Protein 5ZYS (pdb70)

Organism: Mus musculus (NCBI:txid10090)

Radius of gyration: 12.2 Å; Cα contacts (8 Å, |Δi|>4): 228; chains: 2; bounding box: 29×35×31 Å

Sequence (100 aa):
DYQEQDIFLWRKETGFGFRILGGNEPGEPIYIGHIVPLGAADTDGRLRSGDELICVDGTPVIGKSHQLVVQLMQQAAKQGHVNLTVRRKVLPFELRGHLV

Foldseek 3Di:
DKDKDKDKWFADPVGQFWDWDWQADFQIFIFTADGHPPGGCVVSPDHDGGWTWQDKPRRGQRRHHPVVVVVSSVVCVVVGMIITMTIDDD/DPVVPPDDDD

Structure (mmCIF, N/CA/C/O backbone):
data_5ZYS
#
_entry.id   5ZYS
#
_cell.length_a   93.731
_cell.length_b   93.731
_cell.length_c   93.731
_cell.angle_alpha   90.000
_cell.angle_beta   90.000
_cell.angle_gamma   90.000
#
_symmetry.space_group_name_H-M   'I 2 3'
#
loop_
_entity.id
_entity.type
_entity.pdbx_description
1 polymer 'Membrane-associated guanylate kinase, WW and PDZ domain-containing protein 1'
2 polymer Nephrin
3 water water
#
loop_
_atom_site.group_PDB
_atom_site.id
_atom_site.type_symbol
_atom_site.label_atom_id
_atom_site.label_alt_id
_atom_site.label_comp_id
_atom_site.label_asym_id
_atom_site.label_entity_id
_atom_site.label_seq_id
_atom_site.pdbx_PDB_ins_code
_atom_site.Cartn_x
_atom_site.Cartn_y
_atom_site.Cartn_z
_atom_site.occupancy
_atom_site.B_iso_or_equiv
_atom_site.auth_seq_id
_atom_site.auth_comp_id
_atom_site.auth_asym_id
_atom_site.auth_atom_id
_atom_site.pdbx_PDB_model_num
ATOM 1 N N . ASP A 1 7 ? -29.959 18.863 -32.675 1.00 29.36 828 ASP A N 1
ATOM 2 C CA . ASP A 1 7 ? -29.502 18.916 -31.291 1.00 31.08 828 ASP A CA 1
ATOM 3 C C . ASP A 1 7 ? -28.870 17.599 -30.854 1.00 28.46 828 ASP A C 1
ATOM 4 O O . ASP A 1 7 ? -28.619 17.382 -29.669 1.00 33.26 828 ASP A O 1
ATOM 9 N N . TYR A 1 8 ? -28.602 16.724 -31.815 1.00 27.61 829 TYR A N 1
ATOM 10 C CA . TYR A 1 8 ? -28.187 15.369 -31.483 1.00 20.24 829 TYR A CA 1
ATOM 11 C C . TYR A 1 8 ? -26.866 14.967 -32.115 1.00 18.64 829 TYR A C 1
ATOM 12 O O . TYR A 1 8 ? -26.431 15.554 -33.102 1.00 23.00 829 TYR A O 1
ATOM 21 N N . GLN A 1 9 ? -26.255 13.946 -31.529 1.00 20.53 830 GLN A N 1
ATOM 22 C CA . GLN A 1 9 ? -25.173 13.205 -32.160 1.00 22.54 830 GLN A CA 1
ATOM 23 C C . GLN A 1 9 ? -25.730 11.866 -32.620 1.00 25.07 830 GLN A C 1
ATOM 24 O O . GLN A 1 9 ? -26.507 11.247 -31.904 1.00 26.43 830 GLN A O 1
ATOM 26 N N . GLU A 1 10 ? -25.329 11.410 -33.801 1.00 14.67 831 GLU A N 1
ATOM 27 C CA . GLU A 1 10 ? -25.790 10.117 -34.294 1.00 13.35 831 GLU A CA 1
ATOM 28 C C . GLU A 1 10 ? -24.679 9.068 -34.224 1.00 19.41 831 GLU A C 1
ATOM 29 O O . GLU A 1 10 ? -23.517 9.374 -34.479 1.00 21.60 831 GLU A O 1
ATOM 35 N N . GLN A 1 11 ? -25.028 7.834 -33.871 1.00 16.12 832 GLN A N 1
ATOM 36 C CA . GLN A 1 11 ? -24.041 6.763 -33.813 1.00 16.88 832 GLN A CA 1
ATOM 37 C C . GLN A 1 11 ? -24.579 5.505 -34.476 1.00 21.42 832 GLN A C 1
ATOM 38 O O . GLN A 1 11 ? -25.758 5.187 -34.332 1.00 19.87 832 GLN A O 1
ATOM 44 N N . ASP A 1 12 ? -23.720 4.799 -35.213 1.00 17.09 833 ASP A N 1
ATOM 45 C CA . ASP A 1 12 ? -24.082 3.510 -35.794 1.00 16.57 833 ASP A CA 1
ATOM 46 C C . ASP A 1 12 ? -23.347 2.424 -35.026 1.00 26.64 833 ASP A C 1
ATOM 47 O O . ASP A 1 12 ? -22.121 2.359 -35.050 1.00 27.40 833 ASP A O 1
ATOM 52 N N . ILE A 1 13 ? -24.110 1.572 -34.354 1.00 14.23 834 ILE A N 1
ATOM 53 C CA . ILE A 1 13 ? -23.559 0.587 -33.436 1.00 12.24 834 ILE A CA 1
ATOM 54 C C . ILE A 1 13 ? -23.844 -0.823 -33.925 1.00 17.20 834 ILE A C 1
ATOM 55 O O . ILE A 1 13 ? -24.977 -1.156 -34.265 1.00 21.70 834 ILE A O 1
ATOM 60 N N . PHE A 1 14 ? -22.805 -1.646 -33.979 1.00 15.87 835 PHE A N 1
ATOM 61 C CA . PHE A 1 14 ? -22.963 -3.048 -34.336 1.00 21.11 835 PHE A CA 1
ATOM 62 C C . PHE A 1 14 ? -22.770 -3.891 -33.090 1.00 15.95 835 PHE A C 1
ATOM 63 O O . PHE A 1 14 ? -21.817 -3.674 -32.348 1.00 15.73 835 PHE A O 1
ATOM 71 N N . LEU A 1 15 ? -23.657 -4.858 -32.877 1.00 15.60 836 LEU A N 1
ATOM 72 C CA . LEU A 1 15 ? -23.538 -5.785 -31.753 1.00 17.33 836 LEU A CA 1
ATOM 73 C C . LEU A 1 15 ? -23.667 -7.233 -32.199 1.00 12.90 836 LEU A C 1
ATOM 74 O O . LEU A 1 15 ? -24.582 -7.564 -32.951 1.00 15.92 836 LEU A O 1
ATOM 79 N N . TRP A 1 16 ? -22.770 -8.096 -31.725 1.00 15.27 837 TRP A N 1
ATOM 80 C CA . TRP A 1 16 ? -23.004 -9.535 -31.805 1.00 14.22 837 TRP A CA 1
ATOM 81 C C . TRP A 1 16 ? -23.996 -9.921 -30.717 1.00 15.51 837 TRP A C 1
ATOM 82 O O . TRP A 1 16 ? -23.887 -9.440 -29.595 1.00 18.13 837 TRP A O 1
ATOM 93 N N . ARG A 1 17 ? -24.946 -10.789 -31.038 1.00 15.70 838 ARG A N 1
ATOM 94 C CA . ARG A 1 17 ? -25.874 -11.282 -30.025 1.00 16.02 838 ARG A CA 1
ATOM 95 C C . ARG A 1 17 ? -25.153 -12.231 -29.075 1.00 34.27 838 ARG A C 1
ATOM 96 O O . ARG A 1 17 ? -24.269 -12.979 -29.492 1.00 24.33 838 ARG A O 1
ATOM 104 N N . LYS A 1 18 ? -25.515 -12.184 -27.797 1.00 21.53 839 LYS A N 1
ATOM 105 C CA . LYS A 1 18 ? -25.078 -13.204 -26.848 1.00 23.65 839 LYS A CA 1
ATOM 106 C C . LYS A 1 18 ? -26.218 -14.201 -26.672 1.00 21.82 839 LYS A C 1
ATOM 107 O O . LYS A 1 18 ? -27.307 -13.993 -27.198 1.00 27.47 839 LYS A O 1
ATOM 113 N N . GLU A 1 19 ? -25.978 -15.287 -25.943 1.00 27.23 840 GLU A N 1
ATOM 114 C CA . GLU A 1 19 ? -27.032 -16.272 -25.706 1.00 27.68 840 GLU A CA 1
ATOM 115 C C . GLU A 1 19 ? -28.244 -15.628 -25.031 1.00 27.47 840 GLU A C 1
ATOM 116 O O . GLU A 1 19 ? -29.377 -16.078 -25.191 1.00 32.22 840 GLU A O 1
ATOM 122 N N . THR A 1 20 ? -27.988 -14.556 -24.293 1.00 24.14 841 THR A N 1
ATOM 123 C CA . THR A 1 20 ? -29.024 -13.871 -23.535 1.00 24.88 841 THR A CA 1
ATOM 124 C C . THR A 1 20 ? -29.632 -12.681 -24.285 1.00 48.94 841 THR A C 1
ATOM 125 O O . THR A 1 20 ? -30.449 -11.952 -23.727 1.00 33.58 841 THR A O 1
ATOM 129 N N . GLY A 1 21 ? -29.224 -12.476 -25.536 1.00 23.01 842 GLY A N 1
ATOM 130 C CA . GLY A 1 21 ? -29.737 -11.366 -26.330 1.00 27.06 842 GLY A CA 1
ATOM 131 C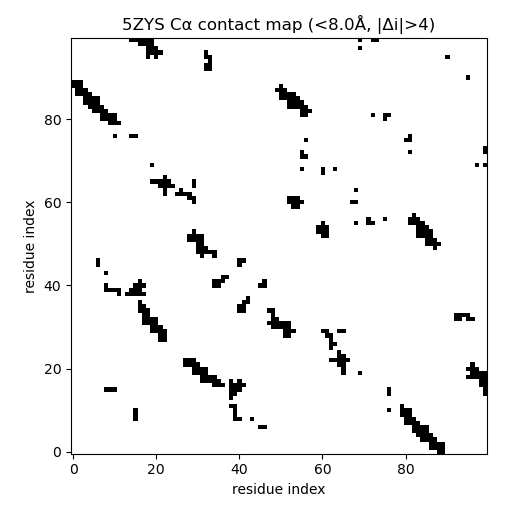 C . GLY A 1 21 ? -28.722 -10.248 -26.503 1.00 25.19 842 GLY A C 1
ATOM 132 O O . GLY A 1 21 ? -27.522 -10.475 -26.373 1.00 27.26 842 GLY A O 1
ATOM 133 N N . PHE A 1 22 ? -29.202 -9.037 -26.788 1.00 14.87 843 PHE A N 1
ATOM 134 C CA . PHE A 1 22 ? -28.313 -7.895 -26.991 1.00 15.86 843 PHE A CA 1
ATOM 135 C C . PHE A 1 22 ? -28.102 -7.047 -25.734 1.00 15.69 843 PHE A C 1
ATOM 136 O O . PHE A 1 22 ? -27.213 -6.203 -25.699 1.00 17.55 843 PHE A O 1
ATOM 144 N N . GLY A 1 23 ? -28.917 -7.256 -24.704 1.00 16.78 844 GLY A N 1
A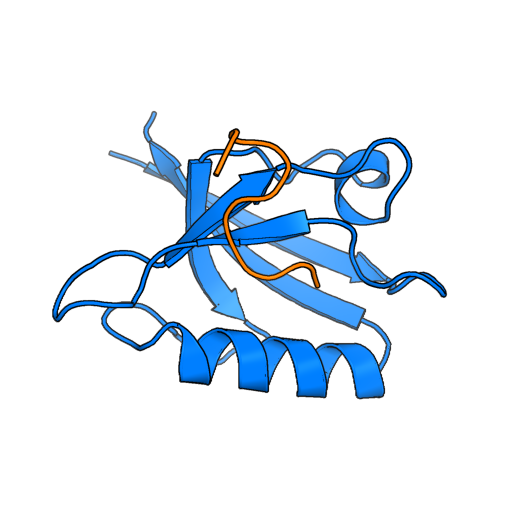TOM 145 C CA . GLY A 1 23 ? -28.625 -6.653 -23.414 1.00 16.99 844 GLY A CA 1
ATOM 146 C C . GLY A 1 23 ? -29.127 -5.237 -23.190 1.00 15.22 844 GLY A C 1
ATOM 147 O O . GLY A 1 23 ? -28.476 -4.434 -22.516 1.00 17.04 844 GLY A O 1
ATOM 148 N N . PHE A 1 24 ? -30.285 -4.909 -23.748 1.00 17.07 845 PHE A N 1
ATOM 149 C CA . PHE A 1 24 ? -30.882 -3.616 -23.437 1.00 14.97 845 PHE A CA 1
ATOM 150 C C . PHE A 1 24 ? -32.393 -3.656 -23.595 1.00 15.34 845 PHE A C 1
ATOM 151 O O . PHE A 1 24 ? -32.941 -4.512 -24.291 1.00 14.89 845 PHE A O 1
ATOM 159 N N . ARG A 1 25 ? -33.062 -2.725 -22.926 1.00 13.97 846 ARG A N 1
ATOM 160 C CA . ARG A 1 25 ? -34.509 -2.639 -23.008 1.00 13.44 846 ARG A CA 1
ATOM 161 C C . ARG A 1 25 ? -34.924 -1.510 -23.943 1.00 14.71 846 ARG A C 1
ATOM 162 O O . ARG A 1 25 ? -34.247 -0.483 -24.037 1.00 15.20 846 ARG A O 1
ATOM 170 N N . ILE A 1 26 ? -36.030 -1.720 -24.650 1.00 13.43 847 ILE A N 1
ATOM 171 C CA . ILE A 1 26 ? -36.529 -0.728 -25.594 1.00 12.76 847 ILE A CA 1
ATOM 172 C C . ILE A 1 26 ? -37.851 -0.152 -25.121 1.00 15.55 847 ILE A C 1
ATOM 173 O O . ILE A 1 26 ? -38.782 -0.892 -24.778 1.00 16.43 847 ILE A O 1
ATOM 178 N N . LEU A 1 27 ? -37.911 1.175 -25.109 1.00 14.96 848 LEU A N 1
ATOM 179 C CA . LEU A 1 27 ? -39.055 1.933 -24.630 1.00 16.88 848 LEU A CA 1
ATOM 180 C C . LEU A 1 27 ? -39.635 2.785 -25.747 1.00 11.96 848 LEU A C 1
ATOM 181 O O . LEU A 1 27 ? -38.953 3.072 -26.732 1.00 12.93 848 LEU A O 1
ATOM 186 N N . GLY A 1 28 ? -40.893 3.186 -25.595 1.00 11.79 849 GLY A N 1
ATOM 187 C CA . GLY A 1 28 ? -41.468 4.207 -26.456 1.00 10.82 849 GLY A CA 1
ATOM 188 C C . GLY A 1 28 ? -42.117 3.677 -27.717 1.00 13.69 849 GLY A C 1
ATOM 189 O O . GLY A 1 28 ? -42.295 2.473 -27.876 1.00 14.37 849 GLY A O 1
ATOM 190 N N . GLY A 1 29 ? -42.472 4.586 -28.619 1.00 10.72 850 GLY A N 1
ATOM 191 C CA . GLY A 1 29 ? -43.180 4.217 -29.834 1.00 13.24 850 GLY A CA 1
ATOM 192 C C . GLY A 1 29 ? -44.566 3.658 -29.565 1.00 13.12 850 GLY A C 1
ATOM 193 O O . GLY A 1 29 ? -45.104 2.891 -30.368 1.00 13.78 850 GLY A O 1
ATOM 194 N N . ASN A 1 30 ? -45.153 4.035 -28.431 1.00 14.72 851 ASN A N 1
ATOM 195 C CA . ASN A 1 30 ? -46.457 3.497 -28.049 1.00 13.51 851 ASN A CA 1
ATOM 196 C C . ASN A 1 30 ? -47.596 4.394 -28.517 1.00 18.23 851 ASN A C 1
ATOM 197 O O . ASN A 1 30 ? -48.680 3.919 -28.835 1.00 17.59 851 ASN A O 1
ATOM 202 N N . GLU A 1 31 ? -47.348 5.697 -28.539 1.00 15.70 852 GLU A N 1
ATOM 203 C CA . GLU A 1 31 ? -48.354 6.656 -28.984 1.00 17.17 852 GLU A CA 1
ATOM 204 C C . GLU A 1 31 ? -47.838 7.321 -30.252 1.00 16.01 852 GLU A C 1
ATOM 205 O O . GLU A 1 31 ? -46.628 7.335 -30.489 1.00 15.19 852 GLU A O 1
ATOM 211 N N . PRO A 1 32 ? -48.744 7.858 -31.087 1.00 14.87 853 PRO A N 1
ATOM 212 C CA . PRO A 1 32 ? -48.303 8.534 -32.311 1.00 15.19 853 PRO A CA 1
ATOM 213 C C . PRO A 1 32 ? -47.259 9.611 -32.018 1.00 15.31 853 PRO A C 1
ATOM 214 O O . PRO A 1 32 ? -47.430 10.420 -31.097 1.00 20.43 853 PRO A O 1
ATOM 218 N N . GLY A 1 33 ? -46.165 9.580 -32.770 1.00 20.29 854 GLY A N 1
ATOM 219 C 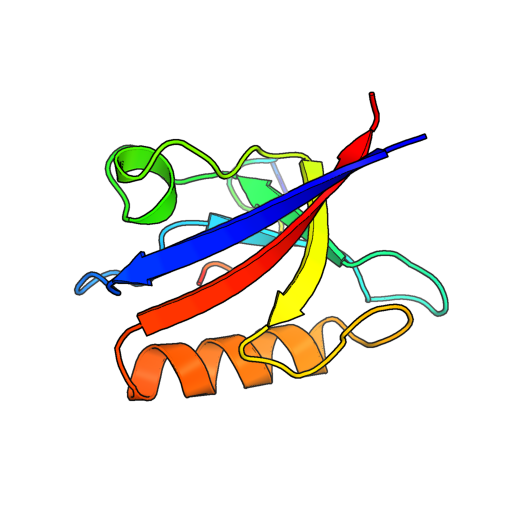CA . GLY A 1 33 ? -45.104 10.555 -32.607 1.00 24.86 854 GLY A CA 1
ATOM 220 C C . GLY A 1 33 ? -44.154 10.301 -31.451 1.00 24.74 854 GLY A C 1
ATOM 221 O O . GLY A 1 33 ? -43.126 10.967 -31.348 1.00 25.07 854 GLY A O 1
ATOM 222 N N . GLU A 1 34 ? -44.481 9.352 -30.576 1.00 15.50 855 GLU A N 1
ATOM 223 C CA . GLU A 1 34 ? -43.601 9.058 -29.442 1.00 14.99 855 GLU A CA 1
ATOM 224 C C . GLU A 1 34 ? -42.319 8.358 -29.885 1.00 17.81 855 GLU A C 1
ATOM 225 O O . GLU A 1 34 ? -42.367 7.289 -30.491 1.00 12.93 855 GLU A O 1
ATOM 231 N N . PRO A 1 35 ? -41.159 8.940 -29.551 1.00 13.48 856 PRO A N 1
ATOM 232 C CA . PRO A 1 35 ? -39.882 8.340 -29.951 1.00 13.07 856 PRO A CA 1
ATOM 233 C C . PRO A 1 35 ? -39.668 6.954 -29.365 1.00 13.72 856 PRO A C 1
ATOM 234 O O . PRO A 1 35 ? -40.250 6.598 -28.337 1.00 13.38 856 PRO A O 1
ATOM 238 N N . ILE A 1 36 ? -38.828 6.181 -30.039 1.00 11.66 857 ILE A N 1
ATOM 239 C CA . ILE A 1 36 ? -38.374 4.894 -29.552 1.00 10.72 857 ILE A CA 1
ATOM 240 C C . ILE A 1 36 ? -36.987 5.100 -28.949 1.00 13.31 857 ILE A C 1
ATOM 241 O O . ILE A 1 36 ? -36.137 5.759 -29.549 1.00 16.93 857 ILE A O 1
ATOM 246 N N . TYR A 1 37 ? -36.742 4.579 -27.754 1.00 12.75 858 TYR A N 1
ATOM 247 C CA . TYR A 1 37 ? -35.464 4.889 -27.133 1.00 14.53 858 TYR A CA 1
ATOM 248 C C . TYR A 1 37 ? -35.001 3.799 -26.185 1.00 15.22 858 TYR A C 1
ATOM 249 O O . TYR A 1 37 ? -35.756 2.883 -25.846 1.00 16.17 858 TYR A O 1
ATOM 258 N N . ILE A 1 38 ? -33.741 3.901 -25.783 1.00 12.57 859 ILE A N 1
ATOM 259 C CA . ILE A 1 38 ? -33.097 2.881 -24.970 1.00 12.77 859 ILE A CA 1
ATOM 260 C C . ILE A 1 38 ? -33.404 3.076 -23.489 1.00 16.33 859 ILE A C 1
ATOM 261 O O . ILE A 1 38 ? -33.256 4.174 -22.952 1.00 16.37 859 ILE A O 1
ATOM 266 N N . GLY A 1 39 ? -33.848 2.006 -22.842 1.00 11.29 860 GLY A N 1
ATOM 267 C CA . GLY A 1 39 ? -34.033 2.015 -21.402 1.00 15.58 860 GLY A CA 1
ATOM 268 C C . GLY A 1 39 ? -32.804 1.446 -20.713 1.00 14.19 860 GLY A C 1
ATOM 269 O O . GLY A 1 39 ? -31.674 1.784 -21.054 1.00 15.26 860 GLY A O 1
ATOM 270 N N . HIS A 1 40 ? -33.041 0.574 -19.743 1.00 13.30 861 HIS A N 1
ATOM 271 C CA . HIS A 1 40 ? -31.982 -0.104 -18.995 1.00 14.22 861 HIS A CA 1
ATOM 272 C C . HIS A 1 40 ? -31.017 -0.878 -19.892 1.00 20.46 861 HIS A C 1
ATOM 273 O O . HIS A 1 40 ? -31.442 -1.591 -20.804 1.00 15.80 861 HIS A O 1
ATOM 280 N N . ILE A 1 41 ? -29.719 -0.720 -19.634 1.00 15.46 862 ILE A N 1
ATOM 281 C CA . ILE A 1 41 ? -28.692 -1.531 -20.281 1.00 18.34 862 ILE A CA 1
ATOM 282 C C . ILE A 1 41 ? -28.154 -2.546 -19.280 1.00 20.75 862 ILE A C 1
ATOM 283 O O . ILE A 1 41 ? -27.769 -2.191 -18.159 1.00 22.50 862 ILE A O 1
ATOM 288 N N . VAL A 1 42 ? -28.144 -3.809 -19.683 1.00 15.58 863 VAL A N 1
ATOM 289 C CA . VAL A 1 42 ? -27.785 -4.899 -18.784 1.00 21.53 863 VAL A CA 1
ATOM 290 C C . VAL A 1 42 ? -26.272 -4.991 -18.599 1.00 22.82 863 VAL A C 1
ATOM 291 O O . VAL A 1 42 ? -25.528 -5.065 -19.578 1.00 17.49 863 VAL A O 1
ATOM 295 N N . PRO A 1 43 ? -25.808 -4.979 -17.338 1.00 22.88 864 PRO A N 1
ATOM 296 C CA . PRO A 1 43 ? -24.373 -5.130 -17.079 1.00 23.64 864 PRO A CA 1
ATOM 297 C C . PRO A 1 43 ? -23.807 -6.390 -17.717 1.00 18.49 864 PRO A C 1
ATOM 298 O O . PRO A 1 43 ? -24.411 -7.456 -17.608 1.00 21.68 864 PRO A O 1
ATOM 302 N N . LEU A 1 44 ? -22.673 -6.232 -18.398 1.00 22.52 865 LEU A N 1
ATOM 303 C CA . LEU A 1 44 ? -21.929 -7.317 -19.046 1.00 25.70 865 LEU A CA 1
ATOM 304 C C . LEU A 1 44 ? -22.647 -7.944 -20.240 1.00 25.83 865 LEU A C 1
ATOM 305 O O . LEU A 1 44 ? -22.182 -8.941 -20.785 1.00 26.93 865 LEU A O 1
ATOM 310 N N . GLY A 1 45 ? -23.770 -7.364 -20.656 1.00 22.86 866 GLY A N 1
ATOM 311 C CA . GLY A 1 45 ? -24.418 -7.799 -21.882 1.00 20.32 866 GLY A CA 1
ATOM 312 C C . GLY A 1 45 ? -23.707 -7.244 -23.108 1.00 16.62 866 GLY A C 1
ATOM 313 O O . GLY A 1 45 ? -22.735 -6.504 -22.979 1.00 22.98 866 GLY A O 1
ATOM 314 N N . ALA A 1 46 ? -24.194 -7.592 -24.297 1.00 18.56 867 ALA A N 1
ATOM 315 C CA . ALA A 1 46 ? -23.561 -7.152 -25.546 1.00 23.26 867 ALA A CA 1
ATOM 316 C C . ALA A 1 46 ? -23.443 -5.630 -25.645 1.00 22.20 867 ALA A C 1
ATOM 317 O O . ALA A 1 46 ? -22.372 -5.102 -25.955 1.00 18.70 867 ALA A O 1
ATOM 319 N N . ALA A 1 47 ? -24.541 -4.926 -25.378 1.00 17.87 868 ALA A N 1
ATOM 320 C CA . ALA A 1 47 ? -24.549 -3.468 -25.467 1.00 15.95 868 ALA A CA 1
ATOM 321 C C . ALA A 1 47 ? -23.592 -2.829 -24.464 1.00 17.35 868 ALA A C 1
ATOM 322 O O . ALA A 1 47 ? -22.858 -1.899 -24.798 1.00 18.67 868 ALA A O 1
ATOM 324 N N . ASP A 1 48 ? -23.601 -3.333 -23.233 1.00 18.42 869 ASP A N 1
ATOM 325 C CA . ASP A 1 48 ? -22.712 -2.820 -22.197 1.00 20.68 869 ASP A CA 1
ATOM 326 C C . ASP A 1 48 ? -21.256 -3.053 -22.578 1.00 19.00 869 ASP A C 1
ATOM 327 O O . ASP A 1 48 ? -20.440 -2.132 -22.527 1.00 20.98 869 ASP A O 1
ATOM 332 N N . THR A 1 49 ? -20.953 -4.289 -22.965 1.00 19.86 870 THR A N 1
ATOM 333 C CA . THR A 1 49 ? -19.593 -4.693 -23.320 1.00 20.82 870 THR A CA 1
ATOM 334 C C . THR A 1 49 ? -19.050 -3.848 -24.462 1.00 25.56 870 THR A C 1
ATOM 335 O O . THR A 1 49 ? -17.912 -3.380 -24.420 1.00 25.46 870 THR A O 1
ATOM 339 N N . ASP A 1 50 ? -19.877 -3.651 -25.482 1.00 21.89 871 ASP A N 1
ATOM 340 C CA . ASP A 1 50 ? -19.496 -2.822 -26.614 1.00 22.95 871 ASP A CA 1
ATOM 341 C C . ASP A 1 50 ? -19.217 -1.387 -26.174 1.00 20.76 871 ASP A C 1
ATOM 342 O O . ASP A 1 50 ? -18.295 -0.744 -26.678 1.00 26.43 871 ASP A O 1
ATOM 347 N N . GLY A 1 51 ? -20.031 -0.886 -25.249 1.00 16.72 872 GLY A N 1
ATOM 348 C CA . GLY A 1 51 ? -19.777 0.390 -24.603 1.00 25.06 872 GLY A CA 1
ATOM 349 C C . GLY A 1 51 ? -20.285 1.671 -25.252 1.00 21.87 872 GLY A C 1
ATOM 350 O O . GLY A 1 51 ? -20.121 2.748 -24.686 1.00 29.08 872 GLY A O 1
ATOM 351 N N . ARG A 1 52 ? -20.912 1.579 -26.420 1.00 17.08 873 ARG A N 1
ATOM 352 C CA . ARG A 1 52 ? -21.330 2.789 -27.125 1.00 18.42 873 ARG A CA 1
ATOM 353 C C . ARG A 1 52 ? -22.763 3.202 -26.816 1.00 20.01 873 ARG A C 1
ATOM 354 O O . ARG A 1 52 ? -23.063 4.391 -26.727 1.00 18.77 873 ARG A O 1
ATOM 362 N N . LEU A 1 53 ? -23.648 2.222 -26.679 1.00 17.26 874 LEU A N 1
ATOM 363 C CA . LEU A 1 53 ? -25.051 2.515 -26.418 1.00 17.15 874 LEU A CA 1
ATOM 364 C C . LEU A 1 53 ? -25.195 3.150 -25.044 1.00 21.66 874 LEU A C 1
ATOM 365 O O . LEU A 1 53 ? -24.492 2.769 -24.111 1.00 18.10 874 LEU A O 1
ATOM 370 N N . ARG A 1 54 ? -26.100 4.120 -24.929 1.00 15.31 875 ARG A N 1
ATOM 371 C CA . ARG A 1 54 ? -26.398 4.756 -23.650 1.00 17.59 875 ARG A CA 1
ATOM 372 C C . ARG A 1 54 ? -27.900 4.774 -23.402 1.00 15.09 875 ARG A C 1
ATOM 373 O O . ARG A 1 54 ? -28.681 4.972 -24.331 1.00 14.03 875 ARG A O 1
ATOM 381 N N . SER A 1 55 ? -28.300 4.569 -22.153 1.00 16.35 876 SER A N 1
ATOM 382 C CA . SER A 1 55 ? -29.703 4.729 -21.789 1.00 14.07 876 SER A CA 1
ATOM 383 C C . SER A 1 55 ? -30.177 6.115 -22.202 1.00 16.76 876 SER A C 1
ATOM 384 O O . SER A 1 55 ? -29.470 7.108 -22.004 1.00 18.11 876 SER A O 1
ATOM 387 N N . GLY A 1 56 ? -31.358 6.182 -22.808 1.00 13.31 877 GLY A N 1
ATOM 388 C CA . GLY A 1 56 ? -31.901 7.450 -23.258 1.00 14.42 877 GLY A CA 1
ATOM 389 C C . GLY A 1 56 ? -31.635 7.739 -24.725 1.00 17.78 877 GLY A C 1
ATOM 390 O O . GLY A 1 56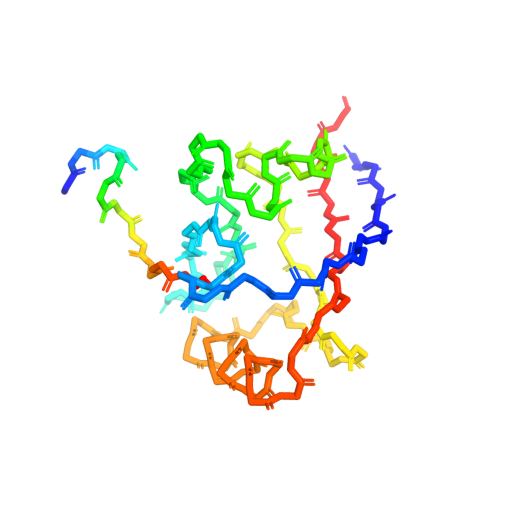 ? -32.244 8.646 -25.297 1.00 17.68 877 GLY A O 1
ATOM 391 N N . ASP A 1 57 ? -30.730 6.978 -25.345 1.00 13.82 878 ASP A N 1
ATOM 392 C CA . ASP A 1 57 ? -30.462 7.163 -26.774 1.00 15.39 878 ASP A CA 1
ATOM 393 C C . ASP A 1 57 ? -31.741 6.914 -27.560 1.00 18.86 878 ASP A C 1
ATOM 394 O O . ASP A 1 57 ? -32.467 5.972 -27.251 1.00 17.01 878 ASP A O 1
ATOM 399 N N . GLU A 1 58 ? -32.014 7.735 -28.572 1.00 14.39 879 GLU A N 1
ATOM 400 C CA . GLU A 1 58 ? -33.169 7.494 -29.439 1.00 14.00 879 GLU A CA 1
ATOM 401 C C . GLU A 1 58 ? -32.814 6.534 -30.561 1.00 20.34 879 GLU A C 1
ATOM 402 O O . GLU A 1 58 ? -31.832 6.726 -31.265 1.00 17.99 879 GLU A O 1
ATOM 408 N N . LEU A 1 59 ? -33.636 5.511 -30.743 1.00 12.44 880 LEU A N 1
ATOM 409 C CA . LEU A 1 59 ? -33.405 4.534 -31.786 1.00 14.24 880 LEU A CA 1
ATOM 410 C C . LEU A 1 59 ? -34.082 5.006 -33.065 1.00 16.17 880 LEU A C 1
ATOM 411 O O . LEU A 1 59 ? -35.283 5.256 -33.067 1.00 16.10 880 LEU A O 1
ATOM 416 N N . ILE A 1 60 ? -33.322 5.152 -34.152 1.00 13.46 881 ILE A N 1
ATOM 417 C CA . ILE A 1 60 ? -33.926 5.654 -35.386 1.00 12.37 881 ILE A CA 1
ATOM 418 C C . ILE A 1 60 ? -33.875 4.656 -36.549 1.00 13.53 881 ILE A C 1
ATOM 419 O O . ILE A 1 60 ? -34.666 4.761 -37.490 1.00 14.68 881 ILE A O 1
ATOM 424 N N . CYS A 1 61 ? -32.964 3.688 -36.480 1.00 13.50 882 CYS A N 1
ATOM 425 C CA . CYS A 1 61 ? -32.884 2.631 -37.497 1.00 14.07 882 CYS A CA 1
ATOM 426 C C . CYS A 1 61 ? -32.403 1.314 -36.907 1.00 14.38 882 CYS A C 1
ATOM 427 O O . CYS A 1 61 ? -31.513 1.295 -36.058 1.00 16.79 882 CYS A O 1
ATOM 430 N N . VAL A 1 62 ? -32.984 0.212 -37.372 1.00 13.70 883 VAL A N 1
ATOM 431 C CA . VAL A 1 62 ? -32.500 -1.124 -37.033 1.00 12.73 883 VAL A CA 1
ATOM 432 C C . VAL A 1 62 ? -32.243 -1.896 -38.320 1.00 13.70 883 VAL A C 1
ATOM 433 O O . VAL A 1 62 ? -33.150 -2.065 -39.130 1.00 14.98 883 VAL A O 1
ATOM 437 N N . ASP A 1 63 ? -31.003 -2.334 -38.509 1.00 14.37 884 ASP A N 1
ATOM 438 C CA . ASP A 1 63 ? -30.614 -3.120 -39.686 1.00 20.25 884 ASP A CA 1
ATOM 439 C C . ASP A 1 63 ? -31.101 -2.513 -41.006 1.00 20.54 884 ASP A C 1
ATOM 440 O O . ASP A 1 63 ? -31.609 -3.219 -41.880 1.00 21.22 884 ASP A O 1
ATOM 445 N N . GLY A 1 64 ? -30.956 -1.198 -41.136 1.00 19.55 885 GLY A N 1
ATOM 446 C CA . GLY A 1 64 ? -31.329 -0.504 -42.357 1.00 25.36 885 GLY A CA 1
ATOM 447 C C . GLY A 1 64 ? -32.800 -0.166 -42.516 1.00 26.52 885 GLY A C 1
ATOM 448 O O . GLY A 1 64 ? -33.208 0.360 -43.547 1.00 24.16 885 GLY A O 1
ATOM 449 N N . THR A 1 65 ? -33.606 -0.476 -41.507 1.00 17.90 886 THR A N 1
ATOM 450 C CA . THR A 1 65 ? -35.024 -0.142 -41.551 1.00 17.46 886 THR A CA 1
ATOM 451 C C . THR A 1 65 ? -35.260 1.016 -40.603 1.00 15.74 886 THR A C 1
ATOM 452 O O . THR A 1 65 ? -34.967 0.904 -39.410 1.00 15.34 886 THR A O 1
ATOM 456 N N . PRO A 1 66 ? -35.777 2.136 -41.124 1.00 16.46 887 PRO A N 1
ATOM 457 C CA . PRO A 1 66 ? -36.005 3.285 -40.244 1.00 14.23 887 PRO A CA 1
ATOM 458 C C . PRO A 1 66 ? -37.186 3.043 -39.322 1.00 17.92 887 PRO A C 1
ATOM 459 O O . PRO A 1 66 ? -38.170 2.424 -39.728 1.00 18.13 887 PRO A O 1
ATOM 463 N N . VAL A 1 67 ? -37.091 3.525 -38.088 1.00 17.24 888 VAL A N 1
ATOM 464 C CA . VAL A 1 67 ? -38.201 3.387 -37.163 1.00 14.47 888 VAL A CA 1
ATOM 465 C C . VAL A 1 67 ? -38.646 4.731 -36.594 1.00 17.82 888 VAL A C 1
ATOM 466 O O . VAL A 1 67 ? -39.473 4.775 -35.696 1.00 15.11 888 VAL A O 1
ATOM 470 N N . ILE A 1 68 ? -38.110 5.826 -37.127 1.00 18.20 889 ILE A N 1
ATOM 471 C CA . ILE A 1 68 ? -38.603 7.156 -36.768 1.00 16.45 889 ILE A CA 1
ATOM 472 C C . ILE A 1 68 ? -40.079 7.287 -37.115 1.00 17.99 889 ILE A C 1
ATOM 473 O O . ILE A 1 68 ? -40.489 7.020 -38.246 1.00 18.40 889 ILE A O 1
ATOM 478 N N . GLY A 1 69 ? -40.875 7.687 -36.129 1.00 15.89 890 GLY A N 1
ATOM 479 C CA . GLY A 1 69 ? -42.309 7.819 -36.298 1.00 18.00 890 GLY A CA 1
ATOM 480 C C . GLY A 1 69 ? -43.037 6.486 -36.318 1.00 14.22 890 GLY A C 1
ATOM 481 O O . GLY A 1 69 ? -44.246 6.441 -36.539 1.00 20.51 890 GLY A O 1
ATOM 482 N N . LYS A 1 70 ? -42.306 5.403 -36.084 1.00 13.21 891 LYS A N 1
ATOM 483 C CA . LYS A 1 70 ? -42.885 4.057 -36.148 1.00 14.06 891 LYS A CA 1
ATOM 484 C C . LYS A 1 70 ? -43.085 3.458 -34.760 1.00 13.47 891 LYS A C 1
ATOM 485 O O . LYS A 1 70 ? -42.802 4.101 -33.757 1.00 14.60 891 LYS A O 1
ATOM 491 N N . SER A 1 71 ? -43.570 2.219 -34.707 1.00 14.79 892 SER A N 1
ATOM 492 C CA . SER A 1 71 ? -44.113 1.687 -33.454 1.00 10.82 892 SER A CA 1
ATOM 493 C C . SER A 1 71 ? -43.163 0.820 -32.643 1.00 12.15 892 SER A C 1
ATOM 494 O O . SER A 1 71 ? -42.234 0.214 -33.169 1.00 12.79 892 SER A O 1
ATOM 497 N N . HIS A 1 72 ? -43.426 0.771 -31.343 1.00 12.44 893 HIS A N 1
ATOM 498 C CA . HIS A 1 72 ? -42.822 -0.196 -30.436 1.00 13.73 893 HIS A CA 1
ATOM 499 C C . HIS A 1 72 ? -42.895 -1.614 -31.005 1.00 12.74 893 HIS A C 1
ATOM 500 O O . HIS A 1 72 ? -41.934 -2.378 -30.945 1.00 14.55 893 HIS A O 1
ATOM 507 N N . GLN A 1 73 ? -44.048 -1.964 -31.564 1.00 12.00 894 GLN A N 1
ATOM 508 C CA . GLN A 1 73 ? -44.240 -3.302 -32.109 1.00 11.49 894 GLN A CA 1
ATOM 509 C C . GLN A 1 73 ? -43.278 -3.572 -33.258 1.00 13.76 894 GLN A C 1
ATOM 510 O O . GLN A 1 73 ? -42.660 -4.643 -33.332 1.00 14.69 894 GLN A O 1
ATOM 516 N N . LEU A 1 74 ? -43.153 -2.600 -34.157 1.00 9.86 895 LEU A N 1
ATOM 517 C CA . LEU A 1 74 ? -42.253 -2.756 -35.298 1.00 13.79 895 LEU A CA 1
ATOM 518 C C . LE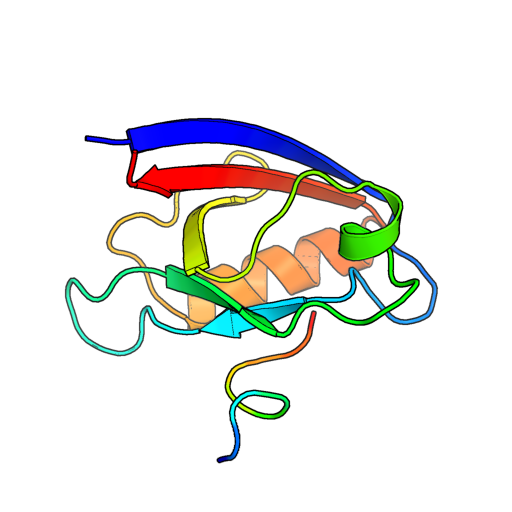U A 1 74 ? -40.813 -2.925 -34.843 1.00 14.88 895 LEU A C 1
ATOM 519 O O . LEU A 1 74 ? -40.116 -3.812 -35.320 1.00 13.82 895 LEU A O 1
ATOM 524 N N . VAL A 1 75 ? -40.364 -2.071 -33.927 1.00 12.5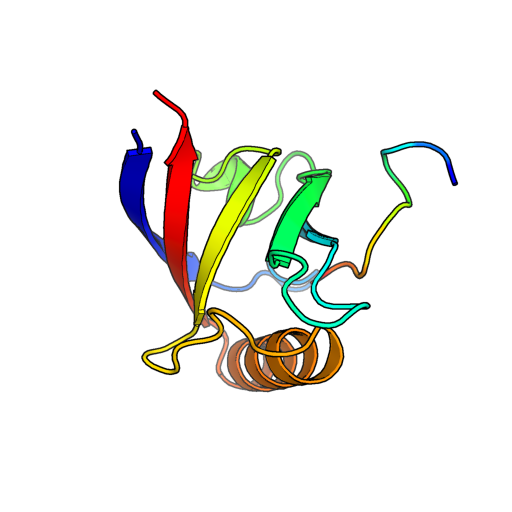4 896 VAL A N 1
ATOM 525 C CA . VAL A 1 75 ? -38.959 -2.127 -33.515 1.00 15.20 896 VAL A CA 1
ATOM 526 C C . VAL A 1 75 ? -38.658 -3.455 -32.814 1.00 12.71 896 VAL A C 1
ATOM 527 O O . VAL A 1 75 ? -37.586 -4.029 -33.016 1.00 13.13 896 VAL A O 1
ATOM 531 N N . VAL A 1 76 ? -39.609 -3.984 -32.044 1.00 12.56 897 VAL A N 1
ATOM 532 C CA . VAL A 1 76 ? -39.382 -5.269 -31.384 1.00 12.07 897 VAL A CA 1
ATOM 533 C C . VAL A 1 76 ? -39.334 -6.384 -32.429 1.00 11.67 897 VAL A C 1
ATOM 534 O O . VAL A 1 76 ? -38.500 -7.292 -32.346 1.00 14.09 897 VAL A O 1
ATOM 538 N N . GLN A 1 77 ? -40.210 -6.304 -33.424 1.00 13.71 898 GLN A N 1
ATOM 539 C CA . GLN A 1 77 ? -40.181 -7.252 -34.535 1.00 13.60 898 GLN A CA 1
ATOM 540 C C . GLN A 1 77 ? -38.812 -7.238 -35.223 1.00 15.93 898 GLN A C 1
ATOM 541 O O . GLN A 1 77 ? -38.226 -8.292 -35.494 1.00 14.33 898 GLN A O 1
ATOM 547 N N . LEU A 1 78 ? -38.300 -6.044 -35.505 1.00 12.60 899 LEU A N 1
ATOM 548 C CA . LEU A 1 78 ? -36.992 -5.941 -36.155 1.00 13.26 899 LEU A CA 1
ATOM 549 C C . LEU A 1 78 ? -35.889 -6.505 -35.273 1.00 16.74 899 LEU A C 1
ATOM 550 O O . LEU A 1 78 ? -34.933 -7.110 -35.772 1.00 15.24 899 LEU A O 1
ATOM 555 N N . MET A 1 79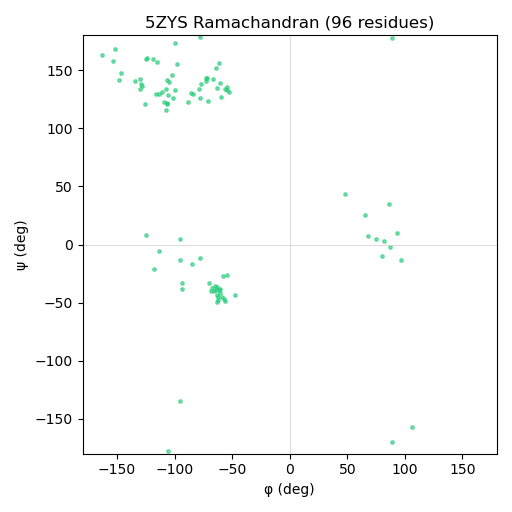 ? -36.002 -6.306 -33.963 1.00 12.75 900 MET A N 1
ATOM 556 C CA . MET A 1 79 ? -35.002 -6.864 -33.057 1.00 12.37 900 MET A CA 1
ATOM 557 C C . MET A 1 79 ? -35.103 -8.391 -32.987 1.00 17.05 900 MET A C 1
ATOM 558 O O . MET A 1 79 ? -34.099 -9.079 -32.802 1.00 17.57 900 MET A O 1
ATOM 563 N N . GLN A 1 80 ? -36.316 -8.922 -33.107 1.00 14.12 901 GLN A N 1
ATOM 564 C CA . GLN A 1 80 ? -36.483 -10.374 -33.105 1.00 14.48 901 GLN A CA 1
ATOM 565 C C . GLN A 1 80 ? -35.863 -10.984 -34.360 1.00 20.47 901 GLN A C 1
ATOM 566 O O . GLN A 1 80 ? -35.267 -12.060 -34.310 1.00 18.53 901 GLN A O 1
ATOM 572 N N . GLN A 1 81 ? -35.98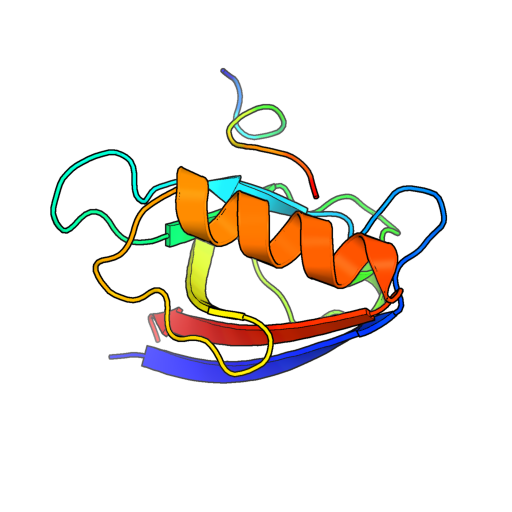7 -10.285 -35.483 1.00 18.25 902 GLN A N 1
ATOM 573 C CA . GLN A 1 81 ? -35.347 -10.734 -36.719 1.00 17.57 902 GLN A CA 1
ATOM 574 C C . GLN A 1 81 ? -33.823 -10.676 -36.591 1.00 20.12 902 GLN A C 1
ATOM 575 O O . GLN A 1 81 ? -33.117 -11.583 -37.050 1.00 19.98 902 GLN A O 1
ATOM 581 N N . ALA A 1 82 ? -33.321 -9.623 -35.949 1.00 15.82 903 ALA A N 1
ATOM 582 C CA . ALA A 1 82 ? -31.881 -9.471 -35.719 1.00 18.13 903 ALA A CA 1
ATOM 583 C C . ALA A 1 82 ? -31.358 -10.579 -34.804 1.00 21.58 903 ALA A C 1
ATOM 584 O O . ALA A 1 82 ? -30.263 -11.116 -35.012 1.00 19.13 903 ALA A O 1
ATOM 586 N N . ALA A 1 83 ? -32.152 -10.928 -33.797 1.00 20.31 904 ALA A N 1
ATOM 587 C CA . ALA A 1 83 ? -31.781 -11.992 -32.870 1.00 20.98 904 ALA A CA 1
ATOM 588 C C . ALA A 1 83 ? -31.601 -13.313 -33.612 1.00 19.44 904 ALA A C 1
ATOM 589 O O . ALA A 1 83 ? -30.659 -14.067 -33.346 1.00 24.79 904 ALA A O 1
ATOM 591 N N . LYS A 1 84 ? -32.506 -13.580 -34.548 1.00 19.96 905 LYS A N 1
ATOM 592 C CA . LYS A 1 84 ? -32.446 -14.799 -35.348 1.00 21.07 905 LYS A CA 1
ATOM 593 C C . LYS A 1 84 ? -31.150 -14.855 -36.139 1.00 20.14 905 LYS A C 1
ATOM 594 O O . LYS A 1 84 ? -30.541 -15.915 -36.285 1.00 19.83 905 LYS A O 1
ATOM 596 N N . GLN A 1 85 ? -30.721 -13.705 -36.642 1.00 17.66 906 GLN A N 1
ATOM 597 C CA . GLN A 1 85 ? -29.531 -13.662 -37.481 1.00 16.09 906 GLN A CA 1
ATOM 598 C C . GLN A 1 85 ? -28.247 -13.567 -36.656 1.00 18.81 906 GLN A C 1
ATOM 599 O O . GLN A 1 85 ? -27.156 -13.841 -37.166 1.00 21.46 906 GLN A O 1
ATOM 605 N N . GLY A 1 86 ? -28.376 -13.200 -35.382 1.00 14.78 907 GLY A N 1
ATOM 606 C CA . GLY A 1 86 ? -27.257 -13.227 -34.454 1.00 17.06 907 GLY A CA 1
ATOM 607 C C . GLY A 1 86 ? -26.464 -11.937 -34.306 1.00 17.31 907 GLY A C 1
ATOM 608 O O . GLY A 1 86 ? -25.404 -11.916 -33.688 1.00 15.72 907 GLY A O 1
ATOM 609 N N . HIS A 1 87 ? -26.971 -10.849 -34.869 1.00 16.63 908 HIS A N 1
ATOM 610 C CA . HIS A 1 87 ? -26.278 -9.568 -34.788 1.00 16.22 908 HIS A CA 1
ATOM 611 C C . HIS A 1 87 ? -27.256 -8.463 -35.142 1.00 13.59 908 HIS A C 1
ATOM 612 O O . HIS A 1 87 ? -28.291 -8.730 -35.750 1.00 14.82 908 HIS A O 1
ATOM 619 N N . VAL A 1 88 ? -26.918 -7.227 -34.789 1.00 16.22 909 VAL A N 1
ATOM 620 C CA . VAL A 1 88 ? -27.782 -6.105 -35.124 1.00 12.39 909 VAL A CA 1
ATOM 621 C C . VAL A 1 88 ? -26.969 -4.851 -35.397 1.00 11.79 909 VAL A C 1
ATOM 622 O O . VAL A 1 88 ? -25.887 -4.665 -34.842 1.00 15.85 909 VAL A O 1
ATOM 626 N N . ASN A 1 89 ? -27.475 -4.021 -36.301 1.00 15.50 910 ASN A N 1
ATOM 627 C CA . ASN A 1 89 ? -26.970 -2.670 -36.477 1.00 16.92 910 ASN A CA 1
ATOM 628 C C . ASN A 1 89 ? -27.992 -1.681 -35.973 1.00 16.62 910 ASN A C 1
ATOM 629 O O . ASN A 1 89 ? -29.126 -1.674 -36.443 1.00 18.72 910 ASN A O 1
ATOM 634 N N . LEU A 1 90 ? -27.586 -0.848 -35.025 1.00 16.57 911 LEU A N 1
ATOM 635 C CA . LEU A 1 90 ? -28.464 0.172 -34.464 1.00 17.40 911 LEU A CA 1
ATOM 636 C C . LEU A 1 90 ? -27.979 1.543 -34.889 1.00 24.06 911 LEU A C 1
ATOM 637 O O . LEU A 1 90 ? -26.794 1.840 -34.765 1.00 25.15 911 LEU A O 1
ATOM 642 N N . THR A 1 91 ? -28.879 2.380 -35.391 1.00 14.26 912 THR A N 1
ATOM 643 C CA . THR A 1 91 ? -28.546 3.791 -35.534 1.00 11.20 912 THR A CA 1
ATOM 644 C C . THR A 1 91 ? -29.302 4.554 -34.468 1.00 12.77 912 THR A C 1
ATOM 645 O O . THR A 1 91 ? -30.530 4.467 -34.384 1.00 13.12 912 THR A O 1
ATOM 649 N N . VAL A 1 92 ? -28.563 5.267 -33.631 1.00 13.45 913 VAL A N 1
ATOM 650 C CA . VAL A 1 92 ? -29.178 5.993 -32.535 1.00 14.55 913 VAL A CA 1
ATOM 651 C C . VAL A 1 92 ? -28.817 7.464 -32.580 1.00 16.88 913 VAL A C 1
ATOM 652 O O . VAL A 1 92 ? -27.854 7.869 -33.232 1.00 14.02 913 VAL A O 1
ATOM 656 N N . ARG A 1 93 ? -29.620 8.261 -31.889 1.00 13.76 914 ARG A N 1
ATOM 657 C CA . ARG A 1 93 ? -29.342 9.677 -31.724 1.00 16.45 914 ARG A CA 1
ATOM 658 C C . ARG A 1 93 ? -29.396 10.031 -30.254 1.00 19.30 914 ARG A C 1
ATOM 659 O O . ARG A 1 93 ? -30.285 9.582 -29.533 1.00 19.56 914 ARG A O 1
ATOM 667 N N . ARG A 1 94 ? -28.441 10.826 -29.795 1.00 21.69 915 ARG A N 1
ATOM 668 C CA . ARG A 1 94 ? -28.500 11.272 -28.413 1.00 25.75 915 ARG A CA 1
ATOM 669 C C . ARG A 1 94 ? -28.353 12.779 -28.330 1.00 27.27 915 ARG A C 1
ATOM 670 O O . ARG A 1 94 ? -27.554 13.380 -29.047 1.00 23.71 915 ARG A O 1
ATOM 678 N N . LYS A 1 95 ? -29.165 13.384 -27.468 1.00 25.97 916 LYS A N 1
ATOM 679 C CA . LYS A 1 95 ? -29.188 14.827 -27.313 1.00 35.05 916 LYS A CA 1
ATOM 680 C C . LYS A 1 95 ? -27.845 15.313 -26.804 1.00 40.53 916 LYS A C 1
ATOM 681 O O . LYS A 1 95 ? -27.274 14.730 -25.880 1.00 33.44 916 LYS A O 1
ATOM 683 N N . VAL A 1 96 ? -27.339 16.376 -27.418 1.00 36.28 917 VAL A N 1
ATOM 684 C CA . VAL A 1 96 ? -26.062 16.948 -27.021 1.00 38.16 917 VAL A CA 1
ATOM 685 C C . VAL A 1 96 ? -26.102 18.467 -27.125 1.00 49.33 917 VAL A C 1
ATOM 686 O O . VAL A 1 96 ? -25.925 19.168 -26.131 1.00 68.46 917 VAL A O 1
ATOM 690 N N . LEU B 2 1 ? -43.554 0.489 -13.475 1.00 34.66 1247 LEU B N 1
ATOM 691 C CA . LEU B 2 1 ? -42.378 -0.342 -13.257 1.00 30.66 1247 LEU B CA 1
ATOM 692 C C . LEU B 2 1 ? -41.171 0.511 -12.867 1.00 25.83 1247 LEU B C 1
ATOM 693 O O . LEU B 2 1 ? -41.034 1.641 -13.339 1.00 28.98 1247 LEU B O 1
ATOM 698 N N . PRO B 2 2 ? -40.284 -0.028 -12.010 1.00 24.35 1248 PRO B N 1
ATOM 699 C CA . PRO B 2 2 ? -38.994 0.617 -11.736 1.00 26.12 1248 PRO B CA 1
ATOM 700 C C . PRO B 2 2 ? -38.147 0.638 -13.003 1.00 21.63 1248 PRO B C 1
ATOM 701 O O . PRO B 2 2 ? -38.326 -0.275 -13.788 1.00 20.62 1248 PRO B O 1
ATOM 705 N N . PHE B 2 3 ? -37.246 1.603 -13.185 1.00 21.30 1249 PHE B N 1
ATOM 706 C CA . PHE B 2 3 ? -36.566 1.784 -14.479 1.00 21.27 1249 PHE B CA 1
ATOM 707 C C . PHE B 2 3 ? -35.857 0.544 -15.037 1.00 29.72 1249 PHE B C 1
ATOM 708 O O . PHE B 2 3 ? -35.730 0.400 -16.257 1.00 25.02 1249 PHE B O 1
ATOM 716 N N . GLU B 2 4 ? -35.455 -0.357 -14.188 1.00 21.27 1250 GLU B N 1
ATOM 717 C CA . GLU B 2 4 ? -34.724 -1.539 -14.691 1.00 21.24 1250 GLU B CA 1
ATOM 718 C C . GLU B 2 4 ? -35.674 -2.558 -15.312 1.00 20.76 1250 GLU B C 1
ATOM 719 O O . GLU B 2 4 ? -35.160 -3.441 -15.937 1.00 20.83 1250 GLU B O 1
ATOM 725 N N . LEU B 2 5 ? -36.970 -2.432 -15.144 1.00 14.04 1251 LEU B N 1
ATOM 726 C CA . LEU B 2 5 ? -37.907 -3.442 -15.698 1.00 16.17 1251 LEU B CA 1
ATOM 727 C C . LEU B 2 5 ? -38.769 -2.836 -16.803 1.00 21.10 1251 LEU B C 1
ATOM 728 O O . LEU B 2 5 ? -39.543 -3.554 -17.376 1.00 22.07 1251 LEU B O 1
ATOM 733 N N . ARG B 2 6 ? -38.652 -1.557 -17.021 1.00 19.16 1252 ARG B N 1
ATOM 734 C CA . ARG B 2 6 ? -39.502 -0.842 -17.984 1.00 22.73 1252 ARG B CA 1
ATOM 735 C C . ARG B 2 6 ? -39.085 -1.197 -19.416 1.00 20.01 1252 ARG B C 1
ATOM 736 O O . ARG B 2 6 ? -37.933 -1.304 -19.632 1.00 19.88 1252 ARG B O 1
ATOM 744 N N . GLY B 2 7 ? -40.004 -1.370 -20.334 1.00 19.49 1253 GLY B N 1
ATOM 745 C CA . GLY B 2 7 ? -39.608 -1.648 -21.723 1.00 16.38 1253 GLY B CA 1
ATOM 746 C C . GLY B 2 7 ? -39.425 -3.122 -22.017 1.00 23.79 1253 GLY B C 1
ATOM 747 O O . GLY B 2 7 ? -39.507 -3.909 -21.092 1.00 20.77 1253 GLY B O 1
ATOM 748 N N . HIS B 2 8 ? -39.115 -3.423 -23.235 1.00 14.57 1254 HIS B N 1
ATOM 749 C CA . HIS B 2 8 ? -38.974 -4.819 -23.678 1.00 16.03 1254 HIS B CA 1
ATOM 750 C C . HIS B 2 8 ? -37.495 -5.179 -23.759 1.00 16.79 1254 HIS B C 1
ATOM 751 O O . HIS B 2 8 ? -36.797 -4.490 -24.434 1.00 17.68 1254 HIS B O 1
ATOM 758 N N . LEU B 2 9 ? -37.087 -6.237 -23.101 1.00 14.51 1255 LEU B N 1
ATOM 759 C CA . LEU B 2 9 ? -35.664 -6.616 -23.153 1.00 13.46 1255 LEU B CA 1
ATOM 760 C C . LEU B 2 9 ? -35.368 -7.332 -24.473 1.00 14.11 1255 LEU B C 1
ATOM 761 O O . LEU B 2 9 ? -36.099 -8.184 -24.859 1.00 17.31 1255 LEU B O 1
ATOM 766 N N . VAL B 2 10 ? -34.294 -6.935 -25.093 1.00 30.00 1256 VAL B N 1
ATOM 767 C CA . VAL B 2 10 ? -33.821 -7.590 -26.335 1.00 30.00 1256 VAL B CA 1
ATOM 768 C C . VAL B 2 10 ? -32.356 -8.001 -26.121 1.00 30.00 1256 VAL B C 1
ATOM 769 O O . VAL B 2 10 ? -31.844 -8.635 -26.955 1.00 30.00 1256 VAL B O 1
#

GO terms:
  GO:0005912 adherens junction (C, IDA)
  GO:0005515 protein binding (F, IPI)
  GO:0005634 nucleus (C, IDA)
  GO:0005737 cytoplasm (C, IDA)
  GO:0016020 membrane (C, IDA)
  GO:0001886 endothelial cell morphogenesis (P, IMP)

B-factor: mean 22.78, std 11.3, range [9.86, 91.85]

Nearest PDB structures (foldseek):
  5zys-assembly1_A  TM=1.011E+00  e=2.222E-17  Mus musculus
  2q9v-assembly1_A  TM=9.700E-01  e=2.830E-14  Homo sapiens
  1uep-assembly1_A  TM=9.235E-01  e=6.798E-10  Homo sapiens
  8cn1-assembly1_F  TM=9.470E-01  e=6.763E-08  Homo sapiens
  6twq-assembly1_B  TM=9.486E-01  e=6.935E-07  Homo sapiens

Solvent-accessible surface area: 5714 Å² total; per-residue (Å²): 145,107,45,94,53,92,0,73,4,178,89,92,170,115,2,0,7,0,37,0,20,2,7,95,119,138,68,58,71,4,71,2,0,41,32,47,93,147,6,8,0,62,96,54,31,88,2,134,59,53,3,55,1,8,31,0,68,74,49,77,1,92,61,104,47,42,148,45,0,17,88,18,3,108,96,2,29,83,132,23,66,0,56,0,24,0,60,60,91,151,146,80,80,91,96,104,26,73,77,19

Secondary structure (DSSP, 8-state):
-EEEEEEEEEPBTTBSSEEEEE--STTPPEEEEEE-TTSHHHHH----TTPEEEEETTEE-TT--HHHHHHHHHHHHHHTEEEEEEEEE-/--TTTSSEE-

CATH classification: 2.30.42.10

InterPro domains:
  IPR001202 WW domain [PF00397] (302-331)
  IPR001202 WW domain [PF00397] (361-390)
  IPR001202 WW domain [PS01159] (306-331)
  IPR001202 WW domain [PS01159] (365-390)
  IPR001202 WW domain [PS50020] (300-333)
  IPR001202 WW domain [PS50020] (359-392)
  IPR001202 WW domain [SM00456] (301-333)
  IPR001202 WW domain [SM00456] (360-392)
  IPR001202 WW domain [cd00201] (303-332)
  IPR001202 WW domain [cd00201] (362-392)
  IPR001478 PDZ domain [PF00595] (468-533)
  IPR001478 PDZ domain [PF00595] (636-712)
  IPR001478 PDZ domain [PF00595] (839-913)
  IPR001478 PDZ domain [PF00595] (991-1070)
  IPR001478 PDZ domain [PF00595] (1133-1208)
  IPR001478 PDZ domain [PS50106] (17-105)
  IPR001478 PDZ domain [PS50106] (464-533)
  IPR001478 PDZ domain [PS50106] (635-713)
  IPR001478 PDZ domain [PS50106] (833-915)
  IPR001478 PDZ domain [PS50106] (990-1074)